Protein AF-A0A3S1GKM4-F1 (afdb_monomer_lite)

Radius of gyration: 19.01 Å; chains: 1; bounding box: 51×19×37 Å

Secondary structure (DSSP, 8-state):
--------------TTSHHHHHHHHHHHHHHHHHHHHHHTT--GGG-----

pLDDT: mean 93.39, std 7.94, range [58.09, 98.44]

Foldseek 3Di:
DPDDDDDDDDDDDDCPPPVNVVVVVQVVVLVVQLVVCVVVVHDSVPDDDDD

Structure (mmCIF, N/CA/C/O backbone):
data_AF-A0A3S1GKM4-F1
#
_entry.id   AF-A0A3S1GKM4-F1
#
loop_
_atom_site.group_PDB
_atom_site.id
_atom_site.type_symbol
_atom_site.label_atom_id
_atom_site.label_alt_id
_atom_site.label_comp_id
_at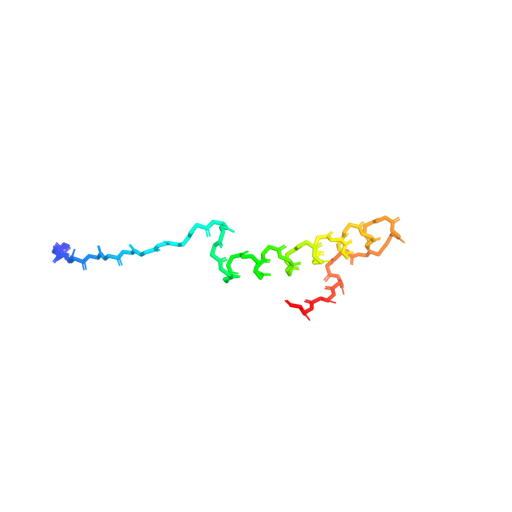om_site.label_asym_id
_atom_site.label_entity_id
_atom_site.label_seq_id
_atom_site.pdbx_PDB_ins_code
_atom_site.Cartn_x
_atom_site.Cartn_y
_atom_site.Cartn_z
_atom_site.occupancy
_atom_site.B_iso_or_equiv
_atom_site.auth_seq_id
_atom_site.auth_comp_id
_atom_site.auth_asym_id
_atom_site.auth_atom_id
_atom_site.pdbx_PDB_model_num
ATOM 1 N N . MET A 1 1 ? -38.053 -6.974 3.606 1.00 58.09 1 MET A N 1
ATOM 2 C CA . MET A 1 1 ? -37.253 -7.027 4.850 1.00 58.09 1 MET A CA 1
ATOM 3 C C . MET A 1 1 ? -37.024 -5.604 5.324 1.00 58.09 1 MET A C 1
ATOM 5 O O . MET A 1 1 ? -36.420 -4.827 4.596 1.00 58.09 1 MET A O 1
ATOM 9 N N . THR A 1 2 ? -37.565 -5.234 6.482 1.00 63.28 2 THR A N 1
ATOM 10 C CA . THR A 1 2 ? -37.271 -3.954 7.141 1.00 63.28 2 THR A CA 1
ATOM 11 C C . THR A 1 2 ? -35.796 -3.942 7.540 1.00 63.28 2 THR A C 1
ATOM 13 O O . THR A 1 2 ? -35.324 -4.894 8.161 1.00 63.28 2 THR A O 1
ATOM 16 N N . ARG A 1 3 ? -35.038 -2.911 7.141 1.00 75.88 3 ARG A N 1
ATOM 17 C CA . ARG A 1 3 ? -33.645 -2.752 7.587 1.00 75.88 3 ARG A CA 1
ATOM 18 C C . ARG A 1 3 ? -33.660 -2.598 9.109 1.00 75.88 3 ARG A C 1
ATOM 20 O O . ARG A 1 3 ? -34.255 -1.654 9.616 1.00 75.88 3 ARG A O 1
ATOM 27 N N . GLN A 1 4 ? -33.070 -3.560 9.813 1.00 80.31 4 GLN A N 1
ATOM 28 C CA . GLN A 1 4 ? -32.832 -3.462 11.251 1.00 80.31 4 GLN A CA 1
ATOM 29 C C . GLN A 1 4 ? -31.829 -2.330 11.488 1.00 80.31 4 GLN A C 1
ATOM 31 O O . GLN A 1 4 ? -30.823 -2.248 10.781 1.00 80.31 4 GLN A O 1
ATOM 36 N N . ASN A 1 5 ? -32.103 -1.456 12.455 1.00 86.19 5 ASN A N 1
ATOM 37 C CA . ASN A 1 5 ? -31.116 -0.475 12.895 1.00 86.19 5 ASN A CA 1
ATOM 38 C C . ASN A 1 5 ? -29.963 -1.237 13.559 1.00 86.19 5 ASN A C 1
ATOM 40 O O . ASN A 1 5 ? -30.195 -2.010 14.486 1.00 86.19 5 ASN A O 1
ATOM 44 N N . TYR A 1 6 ? -28.736 -1.032 13.086 1.00 88.38 6 TYR A N 1
ATOM 45 C CA . TYR A 1 6 ? -27.528 -1.592 13.687 1.00 88.38 6 TYR A CA 1
ATOM 46 C C . TYR A 1 6 ? -26.533 -0.469 13.973 1.00 88.38 6 TYR A C 1
ATOM 48 O O . TYR A 1 6 ? -26.494 0.534 13.259 1.00 88.38 6 TYR A O 1
ATOM 56 N N . LEU A 1 7 ? -25.750 -0.629 15.038 1.00 91.12 7 LEU A N 1
ATOM 57 C CA . LEU A 1 7 ? -24.661 0.282 15.373 1.00 91.12 7 LEU A CA 1
ATOM 58 C C . LEU A 1 7 ? -23.375 -0.241 14.733 1.00 91.12 7 LEU A C 1
ATOM 60 O O . LEU A 1 7 ? -23.022 -1.405 14.910 1.00 91.12 7 LEU A O 1
ATOM 64 N N . PHE A 1 8 ? -22.693 0.623 13.986 1.00 94.62 8 PHE A N 1
ATOM 65 C CA . PHE A 1 8 ? -21.407 0.340 13.361 1.00 94.62 8 PHE A CA 1
ATOM 66 C C . PHE A 1 8 ? -20.414 1.430 13.743 1.00 94.62 8 PHE A C 1
ATOM 68 O O . PHE A 1 8 ? -20.734 2.618 13.686 1.00 94.62 8 PHE A O 1
ATOM 75 N N . THR A 1 9 ? -19.210 1.015 14.110 1.00 92.94 9 THR A N 1
ATOM 76 C CA . THR A 1 9 ? -18.105 1.903 14.462 1.00 92.94 9 THR A CA 1
ATOM 77 C C . THR A 1 9 ? -16.883 1.506 13.655 1.00 92.94 9 THR A C 1
ATOM 79 O O . THR A 1 9 ? -16.591 0.320 13.524 1.00 92.94 9 THR A O 1
ATOM 82 N N . SER A 1 10 ? -16.171 2.500 13.133 1.00 97.00 10 SER A N 1
ATOM 83 C CA . SER A 1 10 ? -14.902 2.329 12.429 1.00 97.00 10 SER A CA 1
ATOM 84 C C . SER A 1 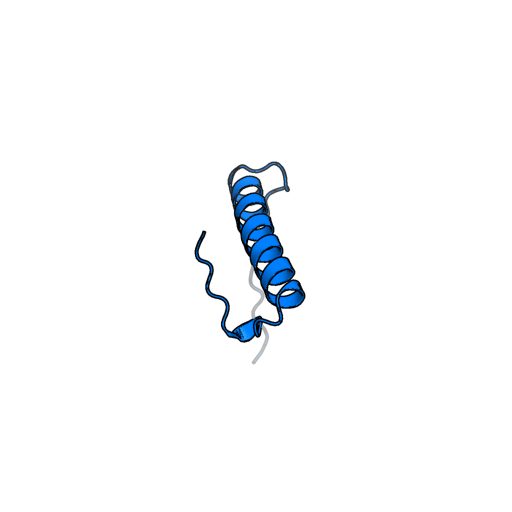10 ? -13.854 3.216 13.076 1.00 97.00 10 SER A C 1
ATOM 86 O O . SER A 1 10 ? -14.177 4.287 13.591 1.00 97.00 10 SER A O 1
ATOM 88 N N . GLU A 1 11 ? -12.603 2.791 12.984 1.00 97.50 11 GLU A N 1
ATOM 89 C CA . GLU A 1 11 ? -11.434 3.572 13.368 1.00 97.50 11 GLU A CA 1
ATOM 90 C C . GLU A 1 11 ? -10.511 3.793 12.165 1.00 97.50 11 GLU A C 1
ATOM 92 O O . GLU A 1 11 ? -10.668 3.164 11.117 1.00 97.50 11 GLU A O 1
ATOM 97 N N . SER A 1 12 ? -9.580 4.732 12.307 1.00 96.50 12 SER A N 1
ATOM 98 C CA . SER A 1 12 ? -8.516 5.012 11.346 1.00 96.50 12 SER A CA 1
ATOM 99 C C . SER A 1 12 ? -7.313 5.555 12.104 1.00 96.50 12 SER A C 1
ATOM 101 O O . SER A 1 12 ? -7.465 6.202 13.141 1.00 96.50 12 SER A O 1
ATOM 103 N N . VAL A 1 13 ? -6.124 5.346 11.552 1.00 97.56 13 VAL A N 1
ATOM 104 C CA . VAL A 1 13 ? -4.875 5.914 12.061 1.00 97.56 13 VAL A CA 1
ATOM 105 C C . VAL A 1 13 ? -4.337 6.963 11.088 1.00 97.56 13 VAL A C 1
ATOM 107 O O . VAL A 1 13 ? -4.642 6.922 9.897 1.00 97.56 13 VAL A O 1
ATOM 110 N N . ALA A 1 14 ? -3.583 7.938 11.596 1.00 96.44 14 ALA A N 1
ATOM 111 C CA . ALA A 1 14 ? -2.970 8.980 10.773 1.00 96.44 14 ALA A CA 1
ATOM 112 C C . ALA A 1 14 ? -1.686 8.478 10.088 1.00 96.44 14 ALA A C 1
ATOM 114 O O . ALA A 1 14 ? -1.075 7.513 10.536 1.00 96.44 14 ALA A O 1
ATOM 115 N N . GLU A 1 15 ? -1.211 9.205 9.077 1.00 95.38 15 GLU A N 1
ATOM 116 C CA . GLU A 1 15 ? 0.027 8.905 8.328 1.00 95.38 15 GLU A CA 1
ATOM 117 C C . GLU A 1 15 ? 1.301 8.821 9.192 1.00 95.38 15 GLU A C 1
ATOM 119 O O . GLU A 1 15 ? 2.310 8.266 8.771 1.00 95.38 15 GLU A O 1
ATOM 124 N N . GLY A 1 16 ? 1.276 9.388 10.403 1.00 96.81 16 GLY A N 1
ATOM 125 C CA . GLY A 1 16 ? 2.373 9.280 11.370 1.00 96.81 16 GLY A CA 1
ATOM 126 C C . GLY A 1 16 ? 2.340 8.012 12.231 1.00 96.81 16 GLY A C 1
ATOM 127 O O . GLY A 1 16 ? 3.262 7.795 13.013 1.00 96.81 16 GLY A O 1
ATOM 128 N N . HIS A 1 17 ? 1.286 7.195 12.134 1.00 98.44 17 HIS A N 1
ATOM 129 C CA . HIS A 1 17 ? 1.194 5.930 12.856 1.00 98.44 17 HIS A CA 1
ATOM 130 C C . HIS A 1 17 ? 2.257 4.956 12.332 1.00 98.44 17 HIS A C 1
ATOM 132 O O . HIS A 1 17 ? 2.402 4.853 11.114 1.00 98.44 17 HIS A O 1
ATOM 138 N N . PRO A 1 18 ? 2.976 4.220 13.199 1.00 98.25 18 PRO A N 1
ATOM 139 C CA . PRO A 1 18 ? 4.053 3.326 12.773 1.00 98.25 18 PRO A CA 1
ATOM 140 C C . PRO A 1 18 ? 3.616 2.349 11.673 1.00 98.25 18 PRO A C 1
ATOM 142 O O . PR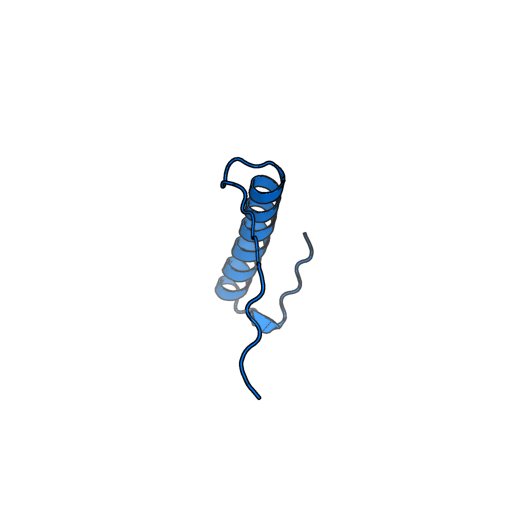O A 1 18 ? 4.332 2.213 10.688 1.00 98.25 18 PRO A O 1
ATOM 145 N N . ASP A 1 19 ? 2.415 1.769 11.766 1.00 98.00 19 ASP A N 1
ATOM 146 C CA . ASP A 1 19 ? 1.889 0.879 10.716 1.00 98.00 19 ASP A CA 1
ATOM 147 C C . ASP A 1 19 ? 1.756 1.584 9.359 1.00 98.00 19 ASP A C 1
ATOM 149 O O . ASP A 1 19 ? 2.172 1.043 8.343 1.00 98.00 19 ASP A O 1
ATOM 153 N N . LYS A 1 20 ? 1.255 2.828 9.332 1.00 97.75 20 LYS A N 1
ATOM 154 C CA . LYS A 1 20 ? 1.127 3.601 8.086 1.00 97.75 20 LYS A CA 1
ATOM 155 C C . LYS A 1 20 ? 2.474 4.059 7.546 1.00 97.75 20 LYS A C 1
ATOM 157 O O . LYS A 1 20 ? 2.654 4.144 6.336 1.00 97.75 20 LYS A O 1
ATOM 162 N N . VAL A 1 21 ? 3.435 4.321 8.430 1.00 98.19 21 VAL A N 1
ATOM 163 C CA . VAL A 1 21 ? 4.819 4.588 8.027 1.00 98.19 21 VAL A CA 1
ATOM 164 C C . VAL A 1 21 ? 5.416 3.355 7.347 1.00 98.19 21 VAL A C 1
ATOM 166 O O . VAL A 1 21 ? 6.050 3.506 6.305 1.00 98.19 21 VAL A O 1
ATOM 169 N N . CYS A 1 22 ? 5.188 2.156 7.890 1.00 97.88 22 CYS A N 1
ATOM 170 C CA . CYS A 1 22 ? 5.608 0.901 7.268 1.00 97.88 22 CYS A CA 1
ATOM 171 C C . CYS A 1 22 ? 4.923 0.685 5.914 1.00 97.88 22 CYS A C 1
ATOM 173 O O . CYS A 1 22 ? 5.630 0.463 4.934 1.00 97.88 22 CYS A O 1
ATOM 175 N N . ASP A 1 23 ? 3.594 0.844 5.841 1.00 98.00 23 ASP A N 1
ATOM 176 C CA . ASP A 1 23 ? 2.825 0.761 4.589 1.00 98.00 23 ASP A CA 1
ATOM 177 C C . ASP A 1 23 ? 3.445 1.669 3.516 1.00 98.00 23 ASP A C 1
ATOM 179 O O . ASP A 1 23 ? 3.771 1.225 2.418 1.00 98.00 23 ASP A O 1
ATOM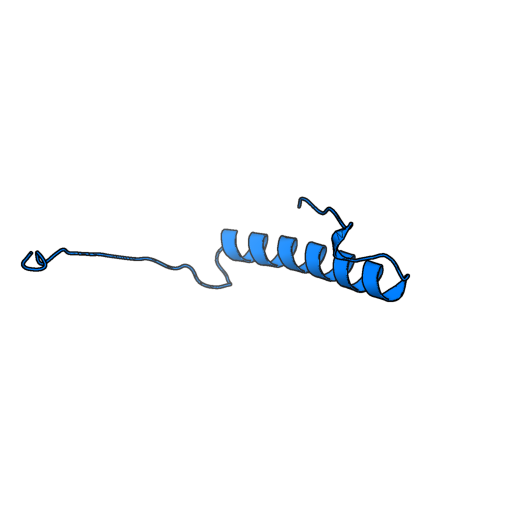 183 N N . ARG A 1 24 ? 3.706 2.936 3.866 1.00 97.88 24 ARG A N 1
ATOM 184 C CA . ARG A 1 24 ? 4.267 3.918 2.934 1.00 97.88 24 ARG A CA 1
ATOM 185 C C . ARG A 1 24 ? 5.670 3.545 2.459 1.00 97.88 24 ARG A C 1
ATOM 187 O O . ARG A 1 24 ? 6.011 3.795 1.309 1.00 97.88 24 ARG A O 1
ATOM 194 N N . ILE A 1 25 ? 6.504 2.983 3.334 1.00 97.81 25 ILE A N 1
ATOM 195 C CA . ILE A 1 25 ? 7.843 2.519 2.948 1.00 97.81 25 ILE A CA 1
ATOM 196 C C . ILE A 1 25 ? 7.734 1.347 1.967 1.00 97.81 25 ILE A C 1
ATOM 198 O O . ILE A 1 25 ? 8.424 1.358 0.946 1.00 97.81 25 ILE A O 1
ATOM 202 N N . SER A 1 26 ? 6.877 0.363 2.250 1.00 98.19 26 SER A N 1
ATOM 203 C CA . SER A 1 26 ? 6.665 -0.784 1.362 1.00 98.19 26 SER A CA 1
ATOM 204 C C . SER A 1 26 ? 6.098 -0.353 0.004 1.00 98.19 26 SER A C 1
ATOM 206 O O . SER A 1 26 ? 6.613 -0.776 -1.033 1.00 98.19 26 SER A O 1
ATOM 208 N N . ASP A 1 27 ? 5.121 0.555 -0.018 1.00 98.06 27 ASP A N 1
ATOM 209 C CA . ASP A 1 27 ? 4.523 1.065 -1.258 1.00 98.06 27 ASP A CA 1
ATOM 210 C C . ASP A 1 27 ? 5.539 1.822 -2.129 1.00 98.06 27 ASP A C 1
ATOM 212 O O . ASP A 1 27 ? 5.596 1.608 -3.339 1.00 98.06 27 ASP A O 1
ATOM 216 N N . GLU A 1 28 ? 6.422 2.634 -1.537 1.00 98.19 28 GLU A N 1
ATOM 217 C CA . GLU A 1 28 ? 7.469 3.340 -2.294 1.00 98.19 28 GLU A CA 1
ATOM 218 C C . GLU A 1 28 ? 8.459 2.378 -2.971 1.00 98.19 28 GLU A C 1
ATOM 220 O O . GLU A 1 28 ? 8.935 2.643 -4.082 1.00 98.19 28 GLU A O 1
ATOM 225 N N . ILE A 1 29 ? 8.757 1.235 -2.341 1.00 97.69 29 ILE A N 1
ATOM 226 C CA . ILE A 1 29 ? 9.587 0.184 -2.946 1.00 97.69 29 ILE A CA 1
ATOM 227 C C . ILE A 1 29 ? 8.856 -0.433 -4.141 1.00 97.69 29 ILE A C 1
ATOM 229 O O . ILE A 1 29 ? 9.444 -0.550 -5.221 1.00 97.69 29 ILE A O 1
ATOM 233 N N . VAL A 1 30 ? 7.581 -0.800 -3.976 1.00 97.25 30 VAL A N 1
ATOM 234 C CA . VAL A 1 30 ? 6.749 -1.329 -5.068 1.00 97.25 30 VAL A CA 1
ATOM 235 C C . VAL A 1 30 ? 6.714 -0.333 -6.229 1.00 97.25 30 VAL A C 1
ATOM 237 O O . VAL A 1 30 ? 7.026 -0.697 -7.367 1.00 97.25 30 VAL A O 1
ATOM 240 N N . ASP A 1 31 ? 6.443 0.938 -5.949 1.00 96.94 31 ASP A N 1
ATOM 241 C CA . ASP A 1 31 ? 6.367 1.996 -6.950 1.00 96.94 31 ASP A CA 1
ATOM 242 C C . ASP A 1 31 ? 7.683 2.202 -7.694 1.00 96.94 31 ASP A C 1
ATOM 244 O O . ASP A 1 31 ? 7.683 2.448 -8.906 1.00 96.94 31 ASP A O 1
ATOM 248 N N . LEU A 1 32 ? 8.818 2.128 -6.997 1.00 97.19 32 LEU A N 1
ATOM 249 C CA . LEU A 1 32 ? 10.133 2.225 -7.620 1.00 97.19 32 LEU A CA 1
ATOM 250 C C . LEU A 1 32 ? 10.356 1.068 -8.595 1.00 97.19 32 LEU A C 1
ATOM 252 O O . LEU A 1 32 ? 10.723 1.304 -9.748 1.00 97.19 32 LEU A O 1
ATOM 256 N N . VAL A 1 33 ? 10.090 -0.170 -8.175 1.00 96.75 33 VAL A N 1
ATOM 257 C CA . VAL A 1 33 ? 10.298 -1.346 -9.031 1.00 96.75 33 VAL A CA 1
ATOM 258 C C . VAL A 1 33 ? 9.391 -1.291 -10.263 1.00 96.75 33 VAL A C 1
ATOM 260 O O . VAL A 1 33 ? 9.850 -1.540 -11.379 1.00 96.75 33 VAL A O 1
ATOM 263 N N . TYR A 1 34 ? 8.124 -0.900 -10.103 1.00 96.31 34 TYR A N 1
ATOM 264 C CA . TYR A 1 34 ? 7.203 -0.737 -11.232 1.00 96.31 34 TYR A CA 1
ATOM 265 C C . TYR A 1 34 ? 7.644 0.380 -12.187 1.00 96.31 34 TYR A C 1
ATOM 267 O O . TYR A 1 34 ? 7.563 0.217 -13.411 1.00 96.31 34 TYR A O 1
ATOM 275 N N . ARG A 1 35 ? 8.145 1.506 -11.660 1.00 96.25 35 ARG A N 1
ATOM 276 C CA . ARG A 1 35 ? 8.718 2.591 -12.474 1.00 96.25 35 ARG A CA 1
ATOM 277 C C . ARG A 1 35 ? 9.914 2.105 -13.293 1.00 96.25 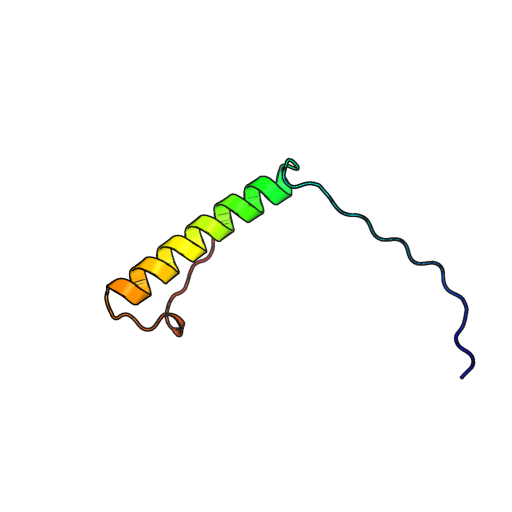35 ARG A C 1
ATOM 279 O O . ARG A 1 35 ? 9.975 2.388 -14.489 1.00 96.25 35 ARG A O 1
ATOM 286 N N . GLU A 1 36 ? 10.829 1.354 -12.690 1.00 96.56 36 GLU A N 1
ATOM 287 C CA . GLU A 1 36 ? 12.017 0.837 -13.380 1.00 96.56 36 GLU A CA 1
ATOM 288 C C . GLU A 1 36 ? 11.684 -0.250 -14.414 1.00 96.56 36 GLU A C 1
ATOM 290 O O . GLU A 1 36 ? 12.240 -0.242 -15.516 1.00 96.56 36 GLU A O 1
ATOM 295 N N . ALA A 1 37 ? 10.714 -1.125 -14.135 1.00 96.00 37 ALA A N 1
ATOM 296 C CA . ALA A 1 37 ? 10.238 -2.106 -15.111 1.00 96.00 37 ALA A CA 1
ATOM 297 C C . ALA A 1 37 ? 9.718 -1.423 -16.389 1.00 96.00 37 ALA A C 1
ATOM 299 O O . ALA A 1 37 ? 10.118 -1.774 -17.500 1.00 96.00 37 ALA A O 1
ATOM 300 N N . ARG A 1 38 ? 8.914 -0.360 -16.237 1.00 94.25 38 ARG A N 1
ATOM 301 C CA . ARG A 1 38 ? 8.414 0.428 -17.377 1.00 94.25 38 ARG A CA 1
ATOM 302 C C . ARG A 1 38 ? 9.537 1.083 -18.178 1.00 94.25 38 ARG A C 1
ATOM 304 O O . ARG A 1 38 ? 9.461 1.110 -19.403 1.00 94.25 38 ARG A O 1
ATOM 311 N N . LYS A 1 39 ? 10.564 1.614 -17.507 1.00 96.06 39 LYS A N 1
ATOM 312 C CA . LYS A 1 39 ? 11.706 2.272 -18.169 1.00 96.06 39 LYS A CA 1
ATOM 313 C C . LYS A 1 39 ? 12.560 1.299 -18.975 1.00 96.06 39 LYS A C 1
ATOM 315 O O . LYS A 1 39 ? 13.063 1.660 -20.032 1.00 96.06 39 LYS A O 1
ATOM 320 N N . THR A 1 40 ? 12.719 0.077 -18.481 1.00 95.75 40 THR A N 1
ATOM 321 C CA . THR A 1 40 ? 13.576 -0.951 -19.090 1.00 95.75 40 THR A CA 1
ATOM 322 C C . THR A 1 40 ? 12.865 -1.789 -20.158 1.00 95.75 40 THR A C 1
ATOM 324 O O . THR A 1 40 ? 13.471 -2.685 -20.740 1.00 95.75 40 THR A O 1
ATOM 327 N N . GLY A 1 41 ? 11.591 -1.498 -20.448 1.00 93.44 41 GLY A N 1
ATOM 328 C CA . GLY A 1 41 ? 10.786 -2.249 -21.416 1.00 93.44 41 GLY A CA 1
ATOM 329 C C . GLY A 1 41 ? 10.284 -3.598 -20.890 1.00 93.44 41 GLY A C 1
ATOM 330 O O . GLY A 1 41 ? 9.776 -4.408 -21.665 1.00 93.44 41 GLY A O 1
ATOM 331 N N . MET A 1 42 ? 10.404 -3.846 -19.583 1.00 92.69 42 MET A N 1
ATOM 332 C CA . MET A 1 42 ? 9.785 -4.991 -18.926 1.00 92.69 42 MET A CA 1
ATOM 333 C C . MET A 1 42 ? 8.279 -4.746 -18.772 1.00 92.69 42 MET A C 1
ATOM 335 O O . MET A 1 42 ? 7.843 -3.671 -18.364 1.00 92.69 42 MET A O 1
ATOM 339 N N . ASP A 1 43 ? 7.480 -5.771 -19.067 1.00 92.50 43 ASP A N 1
ATOM 340 C CA . ASP A 1 43 ? 6.041 -5.769 -18.803 1.00 92.50 43 ASP A CA 1
ATOM 341 C C . ASP A 1 43 ? 5.775 -5.664 -17.285 1.00 92.50 43 ASP A C 1
ATOM 343 O O . ASP A 1 43 ? 6.111 -6.603 -16.551 1.00 92.50 43 ASP A O 1
ATOM 347 N N . PRO A 1 44 ? 5.162 -4.567 -16.793 1.00 90.38 44 PRO A N 1
ATOM 348 C CA . PRO A 1 44 ? 4.925 -4.363 -15.365 1.00 90.38 44 PRO A CA 1
ATOM 349 C C . PRO A 1 44 ? 4.069 -5.460 -14.729 1.00 90.38 44 PRO A C 1
ATOM 351 O O . PRO A 1 44 ? 4.234 -5.765 -13.554 1.00 90.38 44 PRO A O 1
ATOM 354 N N . TRP A 1 45 ? 3.199 -6.121 -15.496 1.00 92.31 45 TRP A N 1
ATOM 355 C CA . TRP A 1 45 ? 2.337 -7.188 -14.976 1.00 92.31 45 TRP A CA 1
ATOM 356 C C . TRP A 1 45 ? 3.095 -8.467 -14.612 1.00 92.31 45 TRP A C 1
ATOM 358 O O . TRP A 1 45 ? 2.573 -9.328 -13.892 1.00 92.31 45 TRP A O 1
ATOM 368 N N . LYS A 1 46 ? 4.339 -8.595 -15.085 1.00 94.31 46 LYS A N 1
ATOM 369 C CA . LYS A 1 46 ? 5.245 -9.698 -14.747 1.00 94.31 46 LYS A CA 1
ATOM 370 C C . LYS A 1 46 ? 6.115 -9.398 -13.529 1.00 94.31 46 LYS A C 1
ATOM 372 O O . LYS A 1 46 ? 6.756 -10.312 -13.017 1.00 94.31 46 LYS A O 1
ATOM 377 N N . VAL A 1 47 ? 6.116 -8.157 -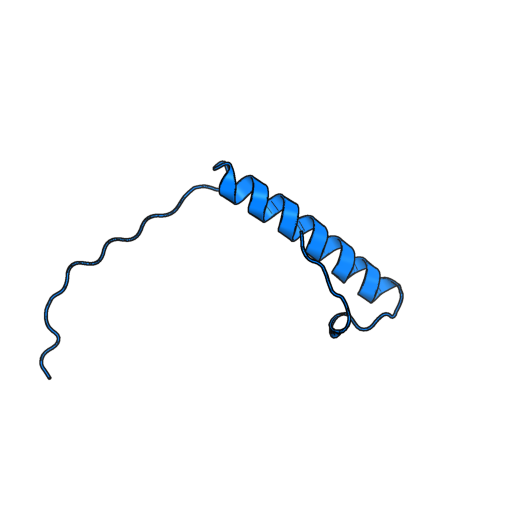13.046 1.00 94.88 47 VAL A N 1
ATOM 378 C CA . VAL A 1 47 ? 6.850 -7.759 -11.845 1.00 94.88 47 VAL A CA 1
ATOM 379 C C . VAL A 1 47 ? 6.228 -8.428 -10.620 1.00 94.88 47 VAL A C 1
ATOM 381 O O . VAL A 1 47 ? 5.004 -8.540 -10.486 1.00 94.88 47 VAL A O 1
ATOM 384 N N . ARG A 1 48 ? 7.085 -8.912 -9.722 1.00 95.19 48 ARG A N 1
ATOM 385 C CA . ARG A 1 48 ? 6.703 -9.488 -8.431 1.00 95.19 48 ARG A CA 1
ATOM 386 C C . ARG A 1 48 ? 7.572 -8.844 -7.360 1.00 95.19 48 ARG A C 1
ATOM 388 O O . ARG A 1 48 ? 8.793 -8.925 -7.437 1.00 95.19 48 ARG A O 1
ATOM 395 N N . VAL A 1 49 ? 6.929 -8.195 -6.398 1.00 94.06 49 VAL A N 1
ATOM 396 C CA . VAL A 1 49 ? 7.557 -7.538 -5.248 1.00 94.06 49 VAL A CA 1
ATOM 397 C C . VAL A 1 49 ? 6.747 -7.939 -4.024 1.00 94.06 49 VAL A C 1
ATOM 399 O O . VAL A 1 49 ? 5.519 -7.943 -4.082 1.00 94.06 49 VAL A O 1
ATOM 402 N N . ALA A 1 50 ? 7.436 -8.333 -2.959 1.00 93.12 50 ALA A N 1
ATOM 403 C CA . ALA A 1 50 ? 6.841 -8.671 -1.675 1.00 93.12 50 ALA A CA 1
ATOM 404 C C . ALA A 1 50 ? 7.754 -8.096 -0.590 1.00 93.12 50 ALA A C 1
ATOM 406 O O . ALA A 1 50 ? 8.794 -8.679 -0.279 1.00 93.12 50 ALA A O 1
ATOM 407 N N . CYS A 1 51 ? 7.390 -6.915 -0.108 1.00 88.44 51 CYS A N 1
ATOM 408 C CA . CYS A 1 51 ? 8.087 -6.138 0.908 1.00 88.44 51 CYS A CA 1
ATOM 409 C C . CYS A 1 51 ? 7.085 -5.641 1.944 1.00 88.44 51 CYS A C 1
ATOM 411 O O . CYS A 1 51 ? 5.933 -5.360 1.545 1.00 88.44 51 CYS A O 1
#

Sequence (51 aa):
MTRQNYLFTSESVAEGHPDKVCDRISDEIVDLVYREARKTGMDPWKVRVAC